Protein AF-A0A9E6JRJ4-F1 (afdb_monomer_lite)

Structure (mmCIF, N/CA/C/O backbone):
data_AF-A0A9E6JRJ4-F1
#
_entry.id   AF-A0A9E6JRJ4-F1
#
loop_
_atom_site.group_PDB
_atom_site.id
_atom_site.type_symbol
_atom_site.label_atom_id
_atom_site.label_alt_id
_atom_site.label_comp_id
_atom_site.label_asym_id
_atom_site.label_entity_id
_atom_site.label_seq_id
_atom_site.pdbx_PDB_ins_code
_atom_site.Cartn_x
_atom_site.Cartn_y
_atom_site.Cartn_z
_atom_site.occupancy
_atom_site.B_iso_or_equiv
_atom_site.auth_seq_id
_atom_site.auth_comp_id
_atom_site.auth_asym_id
_atom_site.auth_atom_id
_atom_site.pdbx_PDB_model_num
ATOM 1 N N . MET A 1 1 ? -7.996 -5.020 -9.151 1.00 87.88 1 MET A N 1
ATOM 2 C CA . MET A 1 1 ? -7.129 -4.571 -8.035 1.00 87.88 1 MET A CA 1
ATOM 3 C C . MET A 1 1 ? -5.869 -5.410 -7.976 1.00 87.88 1 MET A C 1
ATOM 5 O O . MET A 1 1 ? -4.835 -4.862 -8.307 1.00 87.88 1 MET A O 1
ATOM 9 N N . ALA A 1 2 ? -5.952 -6.709 -7.649 1.00 94.12 2 ALA A N 1
ATOM 10 C C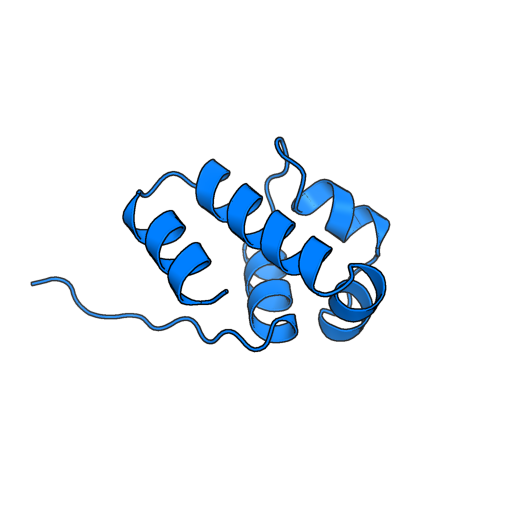A . ALA A 1 2 ? -4.780 -7.593 -7.589 1.00 94.12 2 ALA A CA 1
ATOM 11 C C . ALA A 1 2 ? -3.968 -7.582 -8.895 1.00 94.12 2 ALA A C 1
ATOM 13 O O . ALA A 1 2 ? -2.815 -7.196 -8.858 1.00 94.12 2 ALA A O 1
ATOM 14 N N . ALA A 1 3 ? -4.603 -7.820 -10.050 1.00 95.12 3 ALA A N 1
ATOM 15 C CA . ALA A 1 3 ? -3.926 -7.764 -11.353 1.00 95.12 3 ALA A CA 1
ATOM 16 C C . ALA A 1 3 ? -3.260 -6.409 -11.677 1.00 95.12 3 ALA A C 1
ATOM 18 O O . ALA A 1 3 ? -2.282 -6.367 -12.405 1.00 95.12 3 ALA A O 1
ATOM 19 N N . TYR A 1 4 ? -3.775 -5.297 -11.137 1.00 95.75 4 TYR A N 1
ATOM 20 C CA . TYR A 1 4 ? -3.159 -3.983 -11.352 1.00 95.75 4 TYR A CA 1
ATOM 21 C C . TYR A 1 4 ? -1.916 -3.793 -10.476 1.00 95.75 4 TYR A C 1
ATOM 23 O O . TYR A 1 4 ? -0.919 -3.254 -10.941 1.00 95.75 4 TYR A O 1
ATOM 31 N N . LEU A 1 5 ? -1.967 -4.256 -9.222 1.00 96.12 5 LEU A N 1
ATOM 32 C CA . LEU A 1 5 ? -0.788 -4.275 -8.360 1.00 96.12 5 LEU A CA 1
ATOM 33 C C . LEU A 1 5 ? 0.265 -5.261 -8.887 1.00 96.12 5 LEU A C 1
ATOM 35 O O . LEU A 1 5 ? 1.439 -4.928 -8.855 1.00 96.12 5 LEU A O 1
ATOM 39 N N . GLU A 1 6 ? -0.157 -6.417 -9.406 1.00 95.56 6 GLU A N 1
ATOM 40 C CA . GLU A 1 6 ? 0.722 -7.416 -10.027 1.00 95.56 6 GLU A CA 1
ATOM 41 C C . GLU A 1 6 ? 1.471 -6.824 -11.222 1.00 95.56 6 GLU A C 1
ATOM 43 O O . GLU A 1 6 ? 2.693 -6.809 -11.218 1.00 95.56 6 GLU A O 1
ATOM 48 N N . ALA A 1 7 ? 0.760 -6.213 -12.176 1.00 96.06 7 ALA A N 1
ATOM 49 C CA . ALA A 1 7 ? 1.392 -5.568 -13.328 1.00 96.06 7 ALA A CA 1
ATOM 50 C C . ALA A 1 7 ? 2.392 -4.468 -12.918 1.00 96.06 7 ALA A C 1
ATOM 52 O O . ALA A 1 7 ? 3.420 -4.288 -13.562 1.00 96.06 7 ALA A O 1
ATOM 53 N N . ALA A 1 8 ? 2.115 -3.735 -11.832 1.00 95.81 8 ALA A N 1
ATOM 54 C CA . ALA A 1 8 ? 3.052 -2.746 -11.302 1.00 95.81 8 ALA A CA 1
ATOM 55 C C . ALA A 1 8 ? 4.283 -3.388 -10.632 1.00 95.81 8 ALA A C 1
ATOM 57 O O . ALA A 1 8 ? 5.364 -2.811 -10.677 1.00 95.81 8 ALA A O 1
ATOM 58 N N . LEU A 1 9 ? 4.127 -4.558 -10.001 1.00 94.81 9 LEU A N 1
ATOM 59 C CA . LEU A 1 9 ? 5.235 -5.329 -9.431 1.00 94.81 9 LEU A CA 1
ATOM 60 C C . LEU A 1 9 ? 6.113 -5.949 -10.529 1.00 94.81 9 LEU A C 1
ATOM 62 O O . LEU A 1 9 ? 7.330 -5.970 -10.368 1.00 94.81 9 LEU A O 1
ATOM 66 N N . GLU A 1 10 ? 5.515 -6.403 -11.635 1.00 94.81 10 GLU A N 1
ATOM 67 C CA . GLU A 1 10 ? 6.221 -6.959 -12.800 1.00 94.81 10 GLU A CA 1
ATOM 68 C C . GLU A 1 10 ? 7.090 -5.921 -13.527 1.00 94.81 10 GLU A C 1
ATOM 70 O O . GLU A 1 10 ? 8.172 -6.261 -13.999 1.00 94.81 10 GLU A O 1
ATOM 75 N N . ASP A 1 11 ? 6.653 -4.657 -13.590 1.00 95.50 11 ASP A N 1
ATOM 76 C CA . ASP A 1 11 ? 7.439 -3.560 -14.180 1.00 95.50 11 ASP A CA 1
ATOM 77 C C . ASP A 1 11 ? 8.735 -3.274 -13.393 1.00 95.50 11 ASP A C 1
ATOM 79 O O . ASP A 1 11 ? 9.761 -2.900 -13.959 1.00 95.50 11 ASP A O 1
ATOM 83 N N . GLY A 1 12 ? 8.708 -3.506 -12.077 1.00 90.31 12 GLY A N 1
ATOM 84 C CA . GLY A 1 12 ? 9.870 -3.375 -11.201 1.00 90.31 12 GLY A CA 1
ATOM 85 C C . GLY A 1 12 ? 10.154 -1.957 -10.693 1.00 90.31 12 GLY A C 1
ATOM 86 O O . GLY A 1 12 ? 11.034 -1.810 -9.844 1.00 90.31 12 GLY A O 1
ATOM 87 N N . ASP A 1 13 ? 9.420 -0.922 -11.127 1.00 94.25 13 ASP A N 1
ATOM 88 C CA . ASP A 1 13 ? 9.534 0.439 -10.578 1.00 94.25 13 ASP A CA 1
ATOM 89 C C . ASP A 1 13 ? 8.762 0.594 -9.241 1.00 94.25 13 ASP A C 1
ATOM 91 O O . ASP A 1 13 ? 7.522 0.593 -9.219 1.00 94.25 13 ASP A O 1
ATOM 95 N N . PRO A 1 14 ? 9.448 0.835 -8.101 1.00 92.38 14 PRO A N 1
ATOM 96 C CA . PRO A 1 14 ? 8.795 1.046 -6.806 1.00 92.38 14 PRO A CA 1
ATOM 97 C C . PRO A 1 14 ? 7.807 2.225 -6.780 1.00 92.38 14 PRO A C 1
ATOM 99 O O . PRO A 1 14 ? 6.858 2.229 -5.983 1.00 92.38 14 PRO A O 1
ATOM 102 N N . ARG A 1 15 ? 8.002 3.239 -7.635 1.00 93.19 15 ARG A N 1
ATOM 103 C CA . ARG A 1 15 ? 7.079 4.377 -7.746 1.00 93.19 15 ARG A CA 1
ATOM 104 C C . ARG A 1 15 ? 5.756 3.940 -8.356 1.00 93.19 15 ARG A C 1
ATOM 106 O O . ARG A 1 15 ? 4.707 4.297 -7.820 1.00 93.19 15 ARG A O 1
ATOM 113 N N . LEU A 1 16 ? 5.787 3.128 -9.415 1.00 94.56 16 LEU A N 1
ATOM 114 C CA . LEU A 1 16 ? 4.573 2.587 -10.027 1.00 94.56 16 LEU A CA 1
ATOM 115 C C . LEU A 1 16 ? 3.811 1.691 -9.055 1.00 94.56 16 LEU A C 1
ATOM 117 O O . LEU A 1 16 ? 2.592 1.822 -8.942 1.00 94.56 16 LEU A O 1
ATOM 121 N N . VAL A 1 17 ? 4.514 0.866 -8.276 1.00 95.94 17 VAL A N 1
ATOM 122 C CA . VAL A 1 17 ? 3.907 0.048 -7.213 1.00 95.94 17 VAL A CA 1
ATOM 123 C C . VAL A 1 17 ? 3.194 0.926 -6.177 1.00 95.94 17 VAL A C 1
ATOM 125 O O . VAL A 1 17 ? 2.046 0.658 -5.808 1.00 95.94 17 VAL A O 1
ATOM 128 N N . THR A 1 18 ? 3.836 2.009 -5.733 1.00 96.19 18 THR A N 1
ATOM 129 C CA . THR A 1 18 ? 3.260 2.946 -4.753 1.00 96.19 18 THR A CA 1
ATOM 130 C C . THR A 1 18 ? 2.029 3.662 -5.308 1.00 96.19 18 THR A C 1
ATOM 132 O O . THR A 1 18 ? 0.995 3.734 -4.635 1.00 96.19 18 THR A O 1
ATOM 135 N N . VAL A 1 19 ? 2.103 4.146 -6.551 1.00 95.25 19 VAL A N 1
ATOM 136 C CA . VAL A 1 19 ? 0.986 4.802 -7.243 1.00 95.25 19 VAL A CA 1
ATOM 137 C C . VAL A 1 19 ? -0.180 3.833 -7.431 1.00 95.25 19 VAL A C 1
ATOM 139 O O . VAL A 1 19 ? -1.316 4.175 -7.095 1.00 95.25 19 VAL A O 1
ATOM 142 N N . ALA A 1 20 ? 0.080 2.609 -7.898 1.00 96.31 20 ALA A N 1
ATOM 143 C CA . ALA A 1 20 ? -0.942 1.584 -8.084 1.00 96.31 20 ALA A CA 1
ATOM 144 C C . ALA A 1 20 ? -1.650 1.261 -6.763 1.00 96.31 20 ALA A C 1
ATOM 146 O O . ALA A 1 20 ? -2.883 1.284 -6.690 1.00 96.31 20 ALA A O 1
ATOM 147 N N . LEU A 1 21 ? -0.885 1.049 -5.687 1.00 96.88 21 LEU A N 1
ATOM 148 C CA . LEU A 1 21 ? -1.435 0.794 -4.359 1.00 96.88 21 LEU A CA 1
ATOM 149 C C . LEU A 1 21 ? -2.273 1.977 -3.850 1.00 96.88 21 LEU A C 1
ATOM 151 O O . LEU A 1 21 ? -3.372 1.778 -3.325 1.00 96.88 21 LEU A O 1
ATOM 155 N N . GLY A 1 22 ? -1.797 3.208 -4.049 1.00 96.19 22 GLY A N 1
ATOM 156 C CA . GLY A 1 22 ? -2.525 4.426 -3.702 1.00 96.19 22 GLY A CA 1
ATOM 157 C C . GLY A 1 22 ? -3.831 4.589 -4.473 1.00 96.19 22 GLY A C 1
ATOM 158 O O . GLY A 1 22 ? -4.855 4.939 -3.885 1.00 96.19 22 GLY A O 1
ATOM 159 N N . ASN A 1 23 ? -3.831 4.298 -5.771 1.00 96.62 23 ASN A N 1
ATOM 160 C CA . ASN A 1 23 ? -5.027 4.333 -6.613 1.00 96.62 23 ASN A CA 1
ATOM 161 C C . ASN A 1 23 ? -6.071 3.319 -6.138 1.00 96.62 23 ASN A C 1
ATOM 163 O O . ASN A 1 23 ? -7.241 3.669 -5.968 1.00 96.62 23 ASN A O 1
ATOM 167 N N . ILE A 1 24 ? -5.645 2.088 -5.837 1.00 96.50 24 ILE A N 1
ATOM 168 C CA . ILE A 1 24 ? -6.527 1.048 -5.299 1.00 96.50 24 ILE A CA 1
ATOM 169 C C . ILE A 1 24 ? -7.098 1.476 -3.935 1.00 96.50 24 ILE A C 1
ATOM 171 O O . ILE A 1 24 ? -8.305 1.364 -3.710 1.00 96.50 24 ILE A O 1
ATOM 175 N N . ALA A 1 25 ? -6.262 2.011 -3.039 1.00 96.56 25 ALA A N 1
ATOM 176 C CA . ALA A 1 25 ? -6.687 2.484 -1.721 1.00 96.56 25 ALA A CA 1
ATOM 177 C C . ALA A 1 25 ? -7.688 3.648 -1.795 1.00 96.56 25 ALA A C 1
ATOM 179 O O . ALA A 1 25 ? -8.679 3.653 -1.062 1.00 96.56 25 ALA A O 1
ATOM 180 N N . ARG A 1 26 ? -7.485 4.607 -2.708 1.00 95.50 26 ARG A N 1
ATOM 181 C CA . ARG A 1 26 ? -8.434 5.708 -2.953 1.00 95.50 26 ARG A CA 1
ATOM 182 C C . ARG A 1 26 ? -9.763 5.193 -3.493 1.00 95.50 26 ARG A C 1
ATOM 184 O O . ARG A 1 26 ? -10.801 5.577 -2.965 1.00 95.50 26 ARG A O 1
ATOM 191 N N . ALA A 1 27 ? -9.730 4.285 -4.470 1.00 95.88 27 ALA A N 1
ATOM 192 C CA . ALA A 1 27 ? -10.931 3.690 -5.053 1.00 95.88 27 ALA A CA 1
ATOM 193 C C . ALA A 1 27 ? -11.752 2.873 -4.039 1.00 95.88 27 ALA A C 1
ATOM 195 O O . ALA A 1 27 ? -12.973 2.798 -4.157 1.00 95.88 27 ALA A O 1
ATOM 196 N N . LYS A 1 28 ? -11.101 2.268 -3.035 1.00 94.62 28 LYS A N 1
ATOM 197 C CA . LYS A 1 28 ? -11.781 1.547 -1.947 1.00 94.62 28 LYS A CA 1
ATOM 198 C C . LYS A 1 28 ? -12.247 2.430 -0.794 1.00 94.62 28 LYS A C 1
ATOM 200 O O . LYS A 1 28 ? -13.195 2.059 -0.117 1.00 94.62 28 LYS A O 1
ATOM 205 N N . GLY A 1 29 ? -11.623 3.585 -0.595 1.00 95.81 29 GLY A N 1
ATOM 206 C CA . GLY A 1 29 ? -11.975 4.530 0.459 1.00 95.81 29 GLY A CA 1
ATOM 207 C C . GLY A 1 29 ? -10.895 4.614 1.531 1.00 95.81 29 GLY A C 1
ATOM 208 O O . GLY A 1 29 ? -10.729 3.729 2.371 1.00 95.81 29 GLY A O 1
ATOM 209 N N . MET A 1 30 ? -10.186 5.743 1.551 1.00 95.75 30 MET A N 1
ATOM 210 C CA . MET A 1 30 ? -8.982 5.907 2.369 1.00 95.75 30 MET A CA 1
ATOM 211 C C . MET A 1 30 ? -9.236 5.789 3.879 1.00 95.75 30 MET A C 1
ATOM 213 O O . MET A 1 30 ? -8.400 5.268 4.612 1.00 95.75 30 MET A O 1
ATOM 217 N N . THR A 1 31 ? -10.400 6.238 4.355 1.00 96.75 31 THR A N 1
ATOM 218 C CA . THR A 1 31 ? -10.782 6.139 5.774 1.00 96.75 31 THR A CA 1
ATOM 219 C C . THR A 1 31 ? -10.901 4.687 6.230 1.00 96.75 31 THR A C 1
ATOM 221 O O . THR A 1 31 ? -10.418 4.335 7.306 1.00 96.75 31 THR A O 1
ATOM 224 N N . GLU A 1 32 ? -11.521 3.833 5.415 1.00 96.94 32 GLU A N 1
ATOM 225 C CA . GLU A 1 32 ? -11.687 2.420 5.745 1.00 96.94 32 GLU A CA 1
ATOM 226 C C . GLU A 1 32 ? -10.338 1.697 5.742 1.00 96.94 32 GLU A C 1
ATOM 228 O O . GLU A 1 32 ? -10.040 0.947 6.674 1.00 96.94 32 GLU A O 1
ATOM 233 N N . ILE A 1 33 ? -9.506 1.966 4.732 1.00 97.75 33 ILE A N 1
ATOM 234 C CA . ILE A 1 33 ? -8.184 1.350 4.602 1.00 97.75 33 ILE A CA 1
ATOM 235 C C . ILE A 1 33 ? -7.260 1.776 5.737 1.00 97.75 33 ILE A C 1
ATOM 237 O O . ILE A 1 33 ? -6.636 0.912 6.345 1.00 97.75 33 ILE A O 1
ATOM 241 N N . ALA A 1 34 ? -7.225 3.062 6.095 1.00 97.31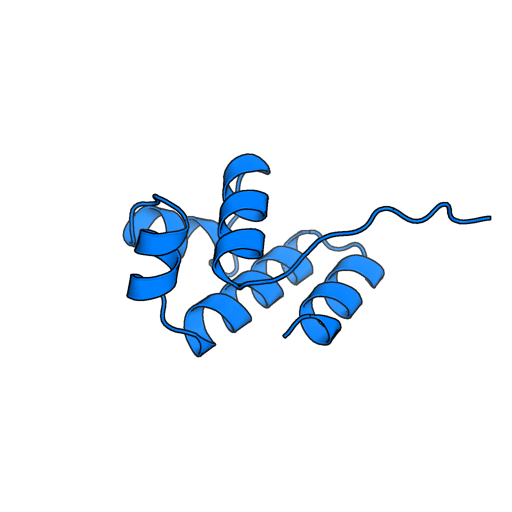 34 ALA A N 1
ATOM 242 C CA . ALA A 1 34 ? -6.456 3.548 7.241 1.00 97.31 34 ALA A CA 1
ATOM 243 C C . ALA A 1 34 ? -6.850 2.819 8.534 1.00 97.31 34 ALA A C 1
ATOM 245 O O . ALA A 1 34 ? -5.987 2.305 9.245 1.00 97.31 34 ALA A O 1
ATOM 246 N N . ARG A 1 35 ? -8.159 2.687 8.792 1.00 97.94 35 ARG A N 1
ATOM 247 C CA . ARG A 1 35 ? -8.679 1.963 9.959 1.00 97.94 35 ARG A CA 1
ATOM 248 C C . ARG A 1 35 ? -8.271 0.488 9.945 1.00 97.94 35 ARG A C 1
ATOM 250 O O . ARG A 1 35 ? -7.765 -0.003 10.947 1.00 97.94 35 ARG A O 1
ATOM 257 N N . LYS A 1 36 ? -8.471 -0.214 8.825 1.00 97.69 36 LYS A N 1
ATOM 258 C CA . LYS A 1 36 ? -8.112 -1.637 8.673 1.00 97.69 36 LYS A CA 1
ATOM 259 C C . LYS A 1 36 ? -6.603 -1.880 8.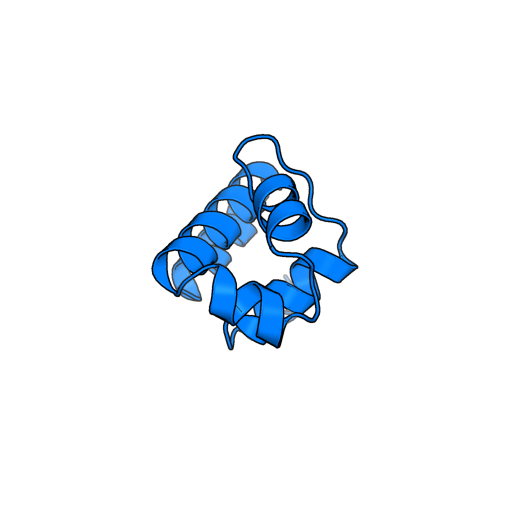781 1.00 97.69 36 LYS A C 1
ATOM 261 O O . LYS A 1 36 ? -6.189 -2.894 9.328 1.00 97.69 36 LYS A O 1
ATOM 266 N N . ALA A 1 37 ? -5.792 -0.954 8.276 1.00 97.00 37 ALA A N 1
ATOM 267 C CA . ALA A 1 37 ? -4.336 -1.026 8.316 1.00 97.00 37 ALA A CA 1
ATOM 268 C C . ALA A 1 37 ? -3.741 -0.589 9.670 1.00 97.00 37 ALA A C 1
ATOM 270 O O . ALA A 1 37 ? -2.546 -0.787 9.895 1.00 97.00 37 ALA A O 1
ATOM 271 N N . GLY A 1 38 ? -4.542 0.011 10.562 1.00 97.12 38 GLY A N 1
ATOM 272 C CA . GLY A 1 38 ? -4.062 0.588 11.820 1.00 97.12 38 GLY A CA 1
ATOM 273 C C . GLY A 1 38 ? -3.124 1.778 11.597 1.00 97.12 38 GLY A C 1
ATOM 274 O O . GLY A 1 38 ? -2.101 1.895 12.267 1.00 97.12 38 GLY A O 1
ATOM 275 N N . LEU A 1 39 ? -3.432 2.618 10.606 1.00 96.94 39 LEU A N 1
ATOM 276 C CA . LEU A 1 39 ? -2.638 3.780 10.208 1.00 96.94 39 LEU A CA 1
ATOM 277 C C . LEU A 1 39 ? -3.442 5.070 10.381 1.00 96.94 39 LEU A C 1
ATOM 279 O O . LEU A 1 39 ? -4.668 5.088 10.261 1.00 96.94 39 LEU A O 1
ATOM 283 N N . GLY A 1 40 ? -2.737 6.178 10.609 1.00 96.44 40 GLY A N 1
ATOM 284 C CA . GLY A 1 40 ? -3.329 7.506 10.492 1.00 96.44 40 GLY A CA 1
ATOM 285 C C . GLY A 1 40 ? -3.739 7.791 9.044 1.00 96.44 40 GLY A C 1
ATOM 286 O O . GLY A 1 40 ? -3.053 7.397 8.103 1.00 96.44 40 GLY A O 1
ATOM 287 N N . ARG A 1 41 ? -4.856 8.500 8.841 1.00 94.56 41 ARG A N 1
ATOM 288 C CA . ARG A 1 41 ? -5.303 8.876 7.486 1.00 94.56 41 ARG A CA 1
ATOM 289 C C . ARG A 1 41 ? -4.269 9.747 6.775 1.00 94.56 41 ARG A C 1
ATOM 291 O O . ARG A 1 41 ? -3.981 9.512 5.610 1.00 94.56 41 ARG A O 1
ATOM 298 N N . GLU A 1 42 ? -3.701 10.723 7.479 1.00 94.50 42 GLU A N 1
ATOM 299 C CA . GLU A 1 42 ? -2.690 11.631 6.929 1.00 94.50 42 GLU A CA 1
ATOM 3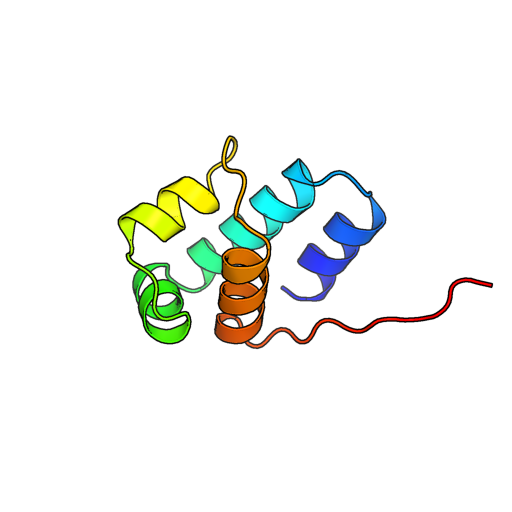00 C C . GLU A 1 42 ? -1.403 10.892 6.548 1.00 94.50 42 GLU A C 1
ATOM 302 O O . GLU A 1 42 ? -0.906 11.058 5.434 1.00 94.50 42 GLU A O 1
ATOM 307 N N . SER A 1 43 ? -0.907 10.008 7.423 1.00 93.62 43 SER A N 1
ATOM 308 C CA . SER A 1 43 ? 0.281 9.207 7.119 1.00 93.62 43 SER A CA 1
ATOM 309 C C . SER A 1 43 ? 0.045 8.275 5.934 1.00 93.62 43 SER A C 1
ATOM 311 O O . SER A 1 43 ? 0.917 8.162 5.078 1.00 93.62 43 SER A O 1
ATOM 313 N N . LEU A 1 44 ? -1.147 7.680 5.825 1.00 96.00 44 LEU A N 1
ATOM 314 C CA . LEU A 1 44 ? -1.526 6.866 4.673 1.00 96.00 44 LEU A CA 1
ATOM 315 C C . LEU A 1 44 ? -1.580 7.689 3.373 1.00 96.00 44 LEU A C 1
ATOM 317 O O . LEU A 1 44 ? -1.055 7.246 2.353 1.00 96.00 44 LEU A O 1
ATOM 321 N N . TYR A 1 45 ? -2.159 8.894 3.406 1.00 94.38 45 TYR A N 1
ATOM 322 C CA . TYR A 1 45 ? -2.185 9.795 2.248 1.00 94.38 45 TYR A CA 1
ATOM 323 C C . TYR A 1 45 ? -0.783 10.196 1.791 1.00 94.38 45 TYR A C 1
ATOM 325 O O . TYR A 1 45 ? -0.513 10.161 0.592 1.00 94.38 45 TYR A O 1
ATOM 333 N N . LYS A 1 46 ? 0.104 10.544 2.730 1.00 94.62 46 LYS A N 1
ATOM 334 C CA . LYS A 1 46 ? 1.494 10.905 2.431 1.00 94.62 46 LYS A CA 1
ATOM 335 C C . LYS A 1 46 ? 2.259 9.717 1.846 1.00 94.62 46 LYS A C 1
ATOM 337 O O . LYS A 1 46 ? 2.904 9.850 0.807 1.00 94.62 46 LYS A O 1
ATOM 342 N N . ALA A 1 47 ? 2.139 8.555 2.487 1.00 95.38 47 ALA A N 1
ATOM 343 C CA . ALA A 1 47 ? 2.834 7.336 2.094 1.00 95.38 47 ALA A CA 1
ATOM 344 C C . ALA A 1 47 ? 2.428 6.843 0.696 1.00 95.38 47 ALA A C 1
ATOM 346 O O . ALA A 1 47 ? 3.282 6.365 -0.036 1.00 95.38 47 ALA A O 1
ATOM 347 N N . LEU A 1 48 ? 1.154 6.989 0.312 1.00 95.19 48 LEU A N 1
ATOM 348 C CA . LEU A 1 48 ? 0.620 6.540 -0.984 1.00 95.19 48 LEU A CA 1
ATOM 349 C C . LEU A 1 48 ? 0.378 7.688 -1.981 1.00 95.19 48 LEU A C 1
ATOM 351 O O . LEU A 1 48 ? -0.485 7.600 -2.866 1.00 95.19 48 LEU A O 1
ATOM 355 N N . SER A 1 49 ? 1.059 8.817 -1.796 1.00 92.00 49 SER A N 1
ATOM 35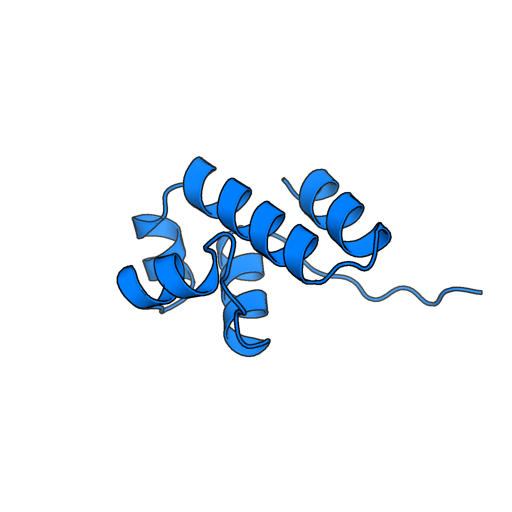6 C CA . SER A 1 49 ? 1.056 9.917 -2.764 1.00 92.00 49 SER A CA 1
ATOM 357 C C . SER A 1 49 ? 1.968 9.596 -3.956 1.00 92.00 49 SER A C 1
ATOM 359 O O . SER A 1 49 ? 2.732 8.636 -3.906 1.00 92.00 49 SER A O 1
ATOM 361 N N . ASN A 1 50 ? 1.906 10.395 -5.024 1.00 87.81 50 ASN A N 1
ATOM 362 C CA . ASN A 1 50 ? 2.743 10.183 -6.217 1.00 87.81 50 ASN A CA 1
ATOM 363 C C . ASN A 1 50 ? 4.249 10.306 -5.925 1.00 87.81 50 ASN A C 1
ATOM 365 O O . ASN A 1 50 ? 5.063 9.735 -6.640 1.00 87.81 50 ASN A O 1
ATOM 369 N N . GLU A 1 51 ? 4.607 11.037 -4.869 1.00 88.69 51 GLU A N 1
ATOM 370 C CA . GLU A 1 51 ? 5.981 11.216 -4.381 1.00 88.69 51 GLU A CA 1
ATOM 371 C C . GLU A 1 51 ? 6.227 10.435 -3.079 1.00 88.69 51 GLU A C 1
ATOM 373 O O . GLU A 1 51 ? 7.255 10.590 -2.419 1.00 88.69 51 GLU A O 1
ATOM 378 N N . GLY A 1 52 ? 5.252 9.620 -2.671 1.00 91.12 52 GLY A N 1
ATOM 379 C CA . GLY A 1 52 ? 5.315 8.827 -1.459 1.00 91.12 52 GLY A CA 1
ATOM 380 C C . GLY A 1 52 ? 6.349 7.713 -1.569 1.00 91.12 52 GLY A C 1
ATOM 381 O O . GLY A 1 52 ? 6.645 7.205 -2.647 1.00 91.12 52 GLY A O 1
ATOM 382 N N . ASN A 1 53 ? 6.875 7.312 -0.418 1.00 92.81 53 ASN A N 1
ATOM 383 C CA . ASN A 1 53 ? 7.714 6.130 -0.288 1.00 92.81 53 ASN A CA 1
ATOM 384 C C . ASN A 1 53 ? 7.274 5.382 0.978 1.00 92.81 53 ASN A C 1
ATOM 386 O O . ASN A 1 53 ? 7.766 5.687 2.070 1.00 92.81 53 ASN A O 1
ATOM 390 N N . PRO A 1 54 ? 6.260 4.504 0.887 1.00 95.88 54 PRO A N 1
ATOM 391 C CA . PRO A 1 54 ? 5.761 3.799 2.050 1.00 95.88 54 PRO A CA 1
ATOM 392 C C . PRO A 1 54 ? 6.847 2.854 2.563 1.00 95.88 54 PRO A C 1
ATOM 394 O O . PRO A 1 54 ? 7.386 2.044 1.813 1.00 95.88 54 PRO A O 1
ATOM 397 N N . GLU A 1 55 ? 7.121 2.890 3.865 1.00 95.94 55 GLU A N 1
ATOM 398 C CA . GLU A 1 55 ? 7.923 1.835 4.485 1.00 95.94 55 GLU A CA 1
ATOM 399 C C . GLU A 1 55 ? 7.295 0.462 4.207 1.00 95.94 55 GLU A C 1
ATOM 401 O O . GLU A 1 55 ? 6.067 0.325 4.187 1.00 95.94 55 GLU A O 1
ATOM 406 N N . MET A 1 56 ? 8.121 -0.579 4.077 1.00 95.06 56 MET A N 1
ATOM 407 C CA . MET A 1 56 ? 7.657 -1.942 3.780 1.00 95.06 56 MET A CA 1
ATOM 408 C C . MET A 1 56 ? 6.550 -2.411 4.742 1.00 95.06 56 MET A C 1
ATOM 410 O O . MET A 1 56 ? 5.564 -3.023 4.330 1.00 95.06 56 MET A O 1
ATOM 414 N N . ALA A 1 57 ? 6.649 -2.067 6.031 1.00 96.25 57 ALA A N 1
ATOM 415 C CA . ALA A 1 57 ? 5.616 -2.387 7.015 1.00 96.25 57 ALA A CA 1
ATOM 416 C C . ALA A 1 57 ? 4.261 -1.727 6.692 1.00 96.25 57 ALA A C 1
ATOM 418 O O . ALA A 1 57 ? 3.213 -2.358 6.843 1.00 96.25 57 ALA A O 1
ATOM 419 N N . THR A 1 58 ? 4.275 -0.475 6.228 1.00 96.50 58 THR A N 1
ATOM 420 C CA . THR A 1 58 ? 3.084 0.260 5.779 1.00 96.50 58 THR A CA 1
ATOM 421 C C . THR A 1 58 ? 2.516 -0.367 4.513 1.00 96.50 58 THR A C 1
ATOM 423 O O . THR A 1 58 ? 1.323 -0.662 4.472 1.00 96.50 58 THR A O 1
ATOM 426 N N . PHE A 1 59 ? 3.368 -0.653 3.527 1.00 96.69 59 PHE A N 1
ATOM 427 C CA . PHE A 1 59 ? 2.979 -1.326 2.289 1.00 96.69 59 PHE A CA 1
ATOM 428 C C . PHE A 1 59 ? 2.229 -2.638 2.570 1.00 96.69 59 PHE A C 1
ATOM 430 O O . PHE A 1 59 ? 1.074 -2.796 2.172 1.00 96.69 59 PHE A O 1
ATOM 437 N N . LEU A 1 60 ? 2.820 -3.535 3.366 1.00 96.94 60 LEU A N 1
ATOM 438 C CA . LEU A 1 60 ? 2.215 -4.828 3.699 1.00 96.94 60 LEU A CA 1
ATOM 439 C C . LEU A 1 60 ? 0.904 -4.695 4.489 1.00 96.94 60 LEU A C 1
ATOM 441 O O . LEU A 1 60 ? -0.025 -5.481 4.287 1.00 96.94 60 LEU A O 1
ATOM 445 N N . LYS A 1 61 ? 0.799 -3.710 5.391 1.00 97.25 61 LYS A N 1
ATOM 446 C CA . LYS A 1 61 ? -0.453 -3.424 6.114 1.00 97.25 61 LYS A CA 1
ATOM 447 C C . LYS A 1 61 ? -1.564 -2.993 5.159 1.00 97.25 61 LYS A C 1
ATOM 449 O O . LYS A 1 61 ? -2.682 -3.485 5.284 1.00 97.25 61 LYS A O 1
ATOM 454 N N . VAL A 1 62 ? -1.260 -2.111 4.208 1.00 97.38 62 VAL A N 1
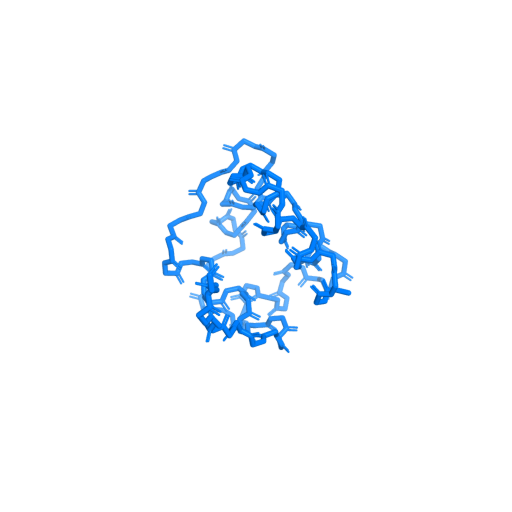ATOM 455 C CA . VAL A 1 62 ? -2.232 -1.609 3.227 1.00 97.38 62 VAL A CA 1
ATOM 456 C C . VAL A 1 62 ? -2.671 -2.718 2.276 1.00 97.38 62 VAL A C 1
ATOM 458 O O . VAL A 1 62 ? -3.867 -2.895 2.070 1.00 97.38 62 VAL A O 1
ATOM 461 N N . VAL A 1 63 ? -1.732 -3.510 1.757 1.00 97.38 63 VAL A N 1
ATOM 462 C CA . VAL A 1 63 ? -2.021 -4.676 0.908 1.00 97.38 63 VAL A CA 1
ATOM 463 C C . VAL A 1 63 ? -3.003 -5.630 1.600 1.00 97.38 63 VAL A C 1
ATOM 465 O O . VAL A 1 63 ? -4.042 -5.966 1.031 1.00 97.38 63 VAL A O 1
ATOM 468 N N . ARG A 1 64 ? -2.753 -5.976 2.872 1.00 96.88 64 ARG A N 1
ATOM 469 C CA . ARG A 1 64 ? -3.681 -6.803 3.663 1.00 96.88 64 ARG A CA 1
ATOM 470 C C . ARG A 1 64 ? -5.026 -6.119 3.908 1.00 96.88 64 ARG A C 1
ATOM 472 O O . ARG A 1 64 ? -6.063 -6.763 3.794 1.00 96.88 64 ARG A O 1
ATOM 479 N N . ALA A 1 65 ? -5.033 -4.822 4.220 1.00 97.38 65 ALA A N 1
ATOM 480 C CA . ALA A 1 65 ? -6.263 -4.054 4.430 1.00 97.38 65 ALA A CA 1
ATOM 481 C C . ALA A 1 65 ? -7.150 -3.990 3.173 1.00 97.38 65 ALA A C 1
ATOM 483 O O . ALA A 1 65 ? -8.375 -3.899 3.283 1.00 97.38 65 ALA A O 1
ATOM 484 N N . LEU A 1 66 ? -6.536 -4.081 1.991 1.00 96.75 66 LEU A N 1
ATOM 485 C CA . LEU A 1 66 ? -7.203 -4.178 0.694 1.00 96.75 66 LEU A CA 1
ATOM 486 C C . LEU A 1 66 ? -7.690 -5.594 0.351 1.00 96.75 66 LEU A C 1
ATOM 488 O O . LEU A 1 66 ? -8.341 -5.768 -0.680 1.00 96.75 66 LEU A O 1
ATOM 492 N N . GLY A 1 67 ? -7.405 -6.590 1.195 1.00 95.50 67 GLY A N 1
ATOM 493 C CA . GLY A 1 67 ? -7.736 -7.993 0.939 1.00 95.50 67 GLY A CA 1
ATOM 494 C C . GLY A 1 67 ? -6.874 -8.628 -0.153 1.00 95.50 67 GLY A C 1
ATOM 495 O O . GLY A 1 67 ? -7.317 -9.567 -0.807 1.00 95.50 67 GLY A O 1
ATOM 496 N N . ILE A 1 68 ? -5.672 -8.095 -0.388 1.00 95.69 68 ILE A N 1
ATOM 497 C CA . ILE A 1 68 ? -4.708 -8.649 -1.339 1.00 95.69 68 ILE A CA 1
ATOM 498 C C . ILE A 1 68 ? -3.700 -9.506 -0.567 1.00 95.69 68 ILE A C 1
ATOM 500 O O . ILE A 1 68 ? -3.222 -9.119 0.501 1.00 95.69 68 ILE A O 1
ATOM 504 N N . HIS A 1 69 ? -3.367 -10.666 -1.125 1.00 92.81 69 HIS A N 1
ATOM 505 C CA . HIS A 1 69 ? -2.314 -11.544 -0.627 1.00 92.81 69 HIS A CA 1
ATOM 506 C C . HIS A 1 69 ? -1.128 -11.486 -1.586 1.00 92.81 69 HIS A C 1
ATOM 508 O O . HIS A 1 69 ? -1.299 -11.727 -2.776 1.00 92.81 69 HIS A O 1
ATOM 514 N N . LEU A 1 70 ? 0.058 -11.162 -1.068 1.00 91.88 70 LEU A N 1
ATOM 515 C CA . LEU A 1 70 ? 1.300 -11.273 -1.832 1.00 91.88 70 LEU A CA 1
ATOM 516 C C . LEU A 1 70 ? 1.816 -12.703 -1.751 1.00 91.88 70 LEU A C 1
ATOM 518 O O . LEU A 1 70 ? 1.757 -13.330 -0.690 1.00 91.88 70 LEU A O 1
ATOM 522 N N . HIS A 1 71 ? 2.338 -13.185 -2.870 1.00 91.50 71 HIS A N 1
ATOM 523 C CA . HIS A 1 71 ? 2.898 -14.517 -3.004 1.00 91.50 71 HIS A CA 1
ATOM 524 C C . HIS A 1 71 ? 4.320 -14.417 -3.554 1.00 91.50 71 HIS A C 1
ATOM 526 O O . HIS A 1 71 ? 4.603 -13.568 -4.393 1.00 91.50 71 HIS A O 1
ATOM 532 N N . ALA A 1 72 ? 5.211 -15.268 -3.053 1.00 91.62 72 ALA A N 1
ATOM 533 C CA . ALA A 1 72 ? 6.559 -15.401 -3.579 1.00 91.62 72 ALA A CA 1
ATOM 534 C C . ALA A 1 72 ? 6.616 -16.662 -4.442 1.00 91.62 72 ALA A C 1
ATOM 536 O O . ALA A 1 72 ? 6.337 -17.754 -3.949 1.00 91.62 72 ALA A O 1
ATOM 537 N N . THR A 1 73 ? 7.017 -16.496 -5.698 1.00 93.38 73 THR A N 1
ATOM 538 C CA . THR A 1 73 ? 7.223 -17.586 -6.655 1.00 93.38 73 THR A CA 1
ATOM 539 C C . THR A 1 73 ? 8.688 -17.587 -7.068 1.00 93.38 73 THR A C 1
ATOM 541 O O . THR A 1 73 ? 9.257 -16.525 -7.314 1.00 93.38 73 THR A O 1
ATOM 544 N N . ALA A 1 74 ? 9.315 -18.761 -7.147 1.00 92.44 74 ALA A N 1
ATOM 545 C CA . ALA A 1 74 ? 10.657 -18.863 -7.709 1.00 92.44 74 ALA A CA 1
ATOM 546 C C . ALA A 1 74 ? 10.608 -18.589 -9.219 1.00 92.44 74 ALA A C 1
ATOM 548 O O . ALA A 1 74 ? 9.836 -19.222 -9.941 1.00 92.44 74 ALA A O 1
ATOM 549 N N . THR A 1 75 ? 11.439 -17.666 -9.691 1.00 85.75 75 THR A N 1
ATOM 550 C CA . THR A 1 75 ? 11.725 -17.489 -11.118 1.00 85.75 75 THR A CA 1
ATOM 551 C C . THR A 1 75 ? 12.839 -18.459 -11.507 1.00 85.75 75 THR A C 1
ATOM 553 O O . THR A 1 75 ? 13.885 -18.463 -10.854 1.00 85.75 75 THR A O 1
ATOM 556 N N . ALA A 1 76 ? 12.580 -19.308 -12.505 1.00 70.44 76 ALA A N 1
ATOM 557 C CA . ALA A 1 76 ? 13.554 -20.245 -13.071 1.00 70.44 76 ALA A CA 1
ATOM 558 C C . ALA A 1 76 ? 14.648 -19.530 -13.876 1.00 70.44 76 ALA A C 1
ATOM 560 O O . ALA A 1 76 ? 14.347 -18.452 -14.438 1.00 70.44 76 ALA A O 1
#

Foldseek 3Di:
DQVCLVVQVVVVDQLSNLQSLLVLCVVVPLVQLCVQLVHDSVLNCQQSDSPHPHDPSSSVSSCVSSVHDDDDDDDD

Radius of gyration: 11.87 Å; chains: 1; bounding box: 26×32×26 Å

Sequence (76 aa):
MAAYLEAALEDGDPRLVTVALGNIARAKGMTEIARKAGLGRESLYKALSNEGNPEMATFLKVVRALGIHLHATATA

Secondary structure (DSSP, 8-state):
-HHHHHHHHHH--HHHHHHHHHHHHHHH-HHHHHHHHT--HHHHHHHTSTT----HHHHHHHHHHTT---------

pLDDT: mean 94.61, std 3.71, range [70.44, 97.94]